Protein AF-A0A9Q1C6A9-F1 (afdb_monomer_lite)

Secondary structure (DSSP, 8-state):
--S--EEES---SSEEEETTEEEE--SSSS--PPPPSS--HHHHHHHHHHHHHTTSSEEE-SPPP----

Organism: Holothuria leucospilota (NCBI:txid206669)

Sequence (69 aa):
MCDQIHLFGFWPFDFVIDHHGSKFTPYHYYNNITKSSYHVFTKEFHSLLSLHLQGVLRLHPHKCADTPT

InterPro domains:
  IPR001675 Glycosyl transferase family 29 [PF00777] (1-56)
  IPR038578 GT29-like superfamiliy [G3DSA:3.90.1480.20] (1-65)
  IPR050943 Glycosyltransferase 29 (Sialyltransferase) [PTHR11987] (1-65)

Radius of gyration: 13.83 Å; chains: 1; bounding box: 30×25×37 Å

pLDDT: mean 90.92, std 9.34, range [50.53, 98.69]

Foldseek 3Di:
DDPAAEDDLLDQDQWDQDPVGIDGDANDPPDNDDDDPPDPSVVVVVVVVVCCVVVVHHYDPDDDDPDDD

Structure (mmCIF, N/CA/C/O backbone):
data_AF-A0A9Q1C6A9-F1
#
_entry.id   AF-A0A9Q1C6A9-F1
#
loop_
_atom_site.group_PDB
_atom_site.id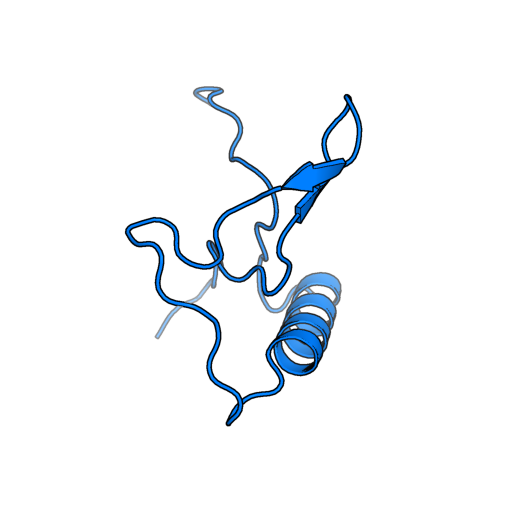
_atom_site.type_symbol
_atom_site.label_atom_id
_atom_site.label_alt_id
_atom_site.label_comp_id
_atom_site.label_asym_id
_atom_site.label_entity_id
_atom_site.label_seq_id
_atom_site.pdbx_PDB_ins_code
_atom_site.Cartn_x
_atom_site.Cartn_y
_atom_site.Cartn_z
_atom_site.occupancy
_atom_site.B_iso_or_equiv
_atom_site.auth_seq_id
_atom_site.auth_comp_id
_atom_site.auth_asym_id
_atom_site.auth_atom_id
_atom_site.pdbx_PDB_model_num
ATOM 1 N N . MET A 1 1 ? -11.845 -11.963 15.662 1.00 87.19 1 MET A N 1
ATOM 2 C CA . MET A 1 1 ? -12.016 -10.663 14.974 1.00 87.19 1 MET A CA 1
ATOM 3 C C . MET A 1 1 ? -11.044 -9.673 15.597 1.00 87.19 1 MET A C 1
ATOM 5 O O . MET A 1 1 ? -10.675 -9.898 16.743 1.00 87.19 1 MET A O 1
ATOM 9 N N . CYS A 1 2 ? -10.591 -8.660 14.854 1.00 96.19 2 CYS A N 1
ATOM 10 C CA . CYS A 1 2 ? -9.544 -7.729 15.296 1.00 96.19 2 CYS A CA 1
ATOM 11 C C . CYS A 1 2 ? -10.118 -6.334 15.568 1.00 96.19 2 CYS A C 1
ATOM 13 O O . CYS A 1 2 ? -10.899 -5.844 14.756 1.00 96.19 2 CYS A O 1
ATOM 15 N N . ASP A 1 3 ? -9.661 -5.682 16.640 1.00 97.31 3 ASP A N 1
ATOM 16 C CA . ASP A 1 3 ? -10.020 -4.289 16.954 1.00 97.31 3 ASP A CA 1
ATOM 17 C C . ASP A 1 3 ? -9.207 -3.275 16.13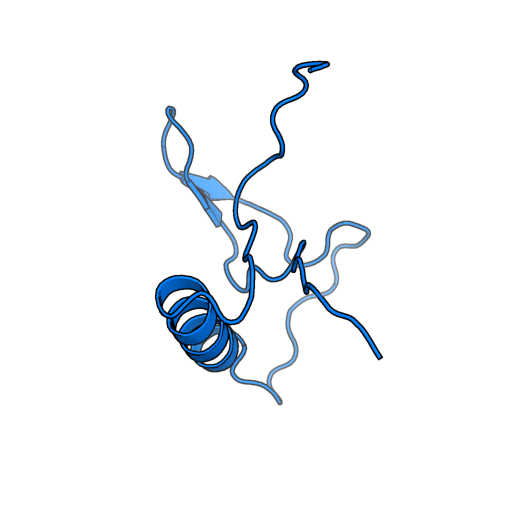3 1.00 97.31 3 ASP A C 1
ATOM 19 O O . ASP A 1 3 ? -9.642 -2.150 15.901 1.00 97.31 3 ASP A O 1
ATOM 23 N N . GLN A 1 4 ? -8.009 -3.668 15.684 1.00 97.50 4 GLN A N 1
ATOM 24 C CA . GLN A 1 4 ? -7.124 -2.865 14.840 1.00 97.50 4 GLN A CA 1
ATOM 25 C C . GLN A 1 4 ? -6.472 -3.733 13.766 1.00 97.50 4 GLN A C 1
ATOM 27 O O . GLN A 1 4 ? -6.101 -4.882 14.012 1.00 97.50 4 GLN A O 1
ATOM 32 N N . ILE A 1 5 ? -6.297 -3.159 12.574 1.00 98.06 5 ILE A N 1
ATOM 33 C CA . ILE A 1 5 ? -5.651 -3.818 11.436 1.00 98.06 5 ILE A CA 1
ATOM 34 C C . ILE A 1 5 ? -4.458 -2.975 10.990 1.00 98.06 5 ILE A C 1
ATOM 36 O O . ILE A 1 5 ? -4.601 -1.802 10.639 1.00 98.06 5 ILE A O 1
ATOM 40 N N . HIS A 1 6 ? -3.279 -3.592 10.994 1.00 97.88 6 HIS A N 1
ATOM 41 C CA . HIS A 1 6 ? -2.045 -3.026 10.460 1.00 97.88 6 HIS A CA 1
ATOM 42 C C . HIS A 1 6 ? -1.616 -3.855 9.250 1.00 97.88 6 HIS A C 1
ATOM 44 O O . HIS A 1 6 ? -1.428 -5.066 9.368 1.00 97.88 6 HIS A O 1
ATOM 50 N N . LEU A 1 7 ? -1.476 -3.210 8.095 1.00 97.88 7 LEU A N 1
ATOM 51 C CA . LEU A 1 7 ? -1.115 -3.862 6.846 1.00 97.88 7 LEU A CA 1
ATOM 52 C C . LEU A 1 7 ? 0.330 -3.538 6.466 1.00 97.88 7 LEU A C 1
ATOM 54 O O . LEU A 1 7 ? 0.698 -2.371 6.326 1.00 97.88 7 LEU A O 1
ATOM 58 N N . PHE A 1 8 ? 1.117 -4.591 6.262 1.00 96.50 8 PHE A N 1
ATOM 59 C CA . PHE A 1 8 ? 2.520 -4.542 5.856 1.00 96.50 8 PHE A CA 1
ATOM 60 C C . PHE A 1 8 ? 2.712 -5.326 4.558 1.00 96.50 8 PHE A C 1
ATOM 62 O O . PHE A 1 8 ? 1.963 -6.259 4.273 1.00 96.50 8 PHE A O 1
ATOM 69 N N . GLY A 1 9 ? 3.724 -4.957 3.772 1.00 94.25 9 GLY A N 1
ATOM 70 C CA . GLY A 1 9 ? 4.092 -5.690 2.556 1.00 94.25 9 GLY A CA 1
ATOM 71 C C . GLY A 1 9 ? 3.114 -5.543 1.386 1.00 94.25 9 GLY A C 1
ATOM 72 O O . GLY A 1 9 ? 3.318 -6.171 0.353 1.00 94.25 9 GLY A O 1
ATOM 73 N N . PHE A 1 10 ? 2.078 -4.706 1.508 1.00 95.62 10 PHE A N 1
ATOM 74 C CA . PHE A 1 10 ? 1.186 -4.393 0.394 1.00 95.62 10 PHE A CA 1
ATOM 75 C C . PHE A 1 10 ? 1.715 -3.179 -0.379 1.00 95.62 10 PHE A C 1
ATOM 77 O O . PHE A 1 10 ? 1.374 -2.033 -0.086 1.00 95.62 10 PHE A O 1
ATOM 84 N N . TRP A 1 11 ? 2.587 -3.445 -1.351 1.00 94.69 11 TRP A N 1
ATOM 85 C CA . TRP A 1 11 ? 3.244 -2.429 -2.171 1.00 94.69 11 TRP A CA 1
ATOM 86 C C . TRP A 1 11 ? 3.392 -2.934 -3.617 1.00 94.69 11 TRP A C 1
ATOM 88 O O . TRP A 1 11 ? 4.336 -3.657 -3.925 1.00 94.69 11 TRP A O 1
ATOM 98 N N . PRO A 1 12 ? 2.451 -2.610 -4.522 1.00 94.12 12 PRO A N 1
ATOM 99 C CA . PRO A 1 12 ? 2.387 -3.214 -5.856 1.00 94.12 12 PRO A CA 1
ATOM 100 C C . PRO A 1 12 ? 3.282 -2.521 -6.898 1.00 94.12 12 PRO A C 1
ATOM 102 O O . PRO A 1 12 ? 2.990 -2.576 -8.097 1.00 94.12 12 PRO A O 1
ATOM 105 N N . PHE A 1 13 ? 4.338 -1.843 -6.451 1.00 92.50 13 PHE A N 1
ATOM 106 C CA . PHE A 1 13 ? 5.250 -1.074 -7.292 1.00 92.50 13 PHE A CA 1
ATOM 107 C C . PHE A 1 13 ? 6.651 -1.688 -7.242 1.00 92.50 13 PHE A C 1
ATOM 109 O O . PHE A 1 13 ? 7.076 -2.214 -6.217 1.00 92.50 13 PHE A O 1
ATOM 116 N N . ASP A 1 14 ? 7.373 -1.605 -8.352 1.00 91.88 14 ASP A N 1
ATOM 117 C CA . ASP A 1 14 ? 8.737 -2.119 -8.527 1.00 91.88 14 ASP A CA 1
ATOM 118 C C . ASP A 1 14 ? 9.817 -1.120 -8.083 1.00 91.88 14 ASP A C 1
ATOM 120 O O . ASP A 1 14 ? 11.003 -1.292 -8.363 1.00 91.88 14 ASP A O 1
ATOM 124 N N . PHE A 1 15 ? 9.422 -0.085 -7.344 1.00 92.25 15 PHE A N 1
ATOM 125 C CA . PHE A 1 15 ? 10.323 0.889 -6.752 1.00 92.25 15 PHE A CA 1
ATOM 126 C C . PHE A 1 15 ? 9.880 1.281 -5.345 1.00 92.25 15 PHE A C 1
ATOM 128 O O . PHE A 1 15 ? 8.695 1.256 -5.028 1.00 92.25 15 PHE A O 1
ATOM 135 N N . VAL A 1 16 ? 10.828 1.696 -4.515 1.00 90.44 16 VAL A N 1
ATOM 136 C CA . VAL A 1 16 ? 10.590 2.418 -3.261 1.00 90.44 16 VAL A CA 1
ATOM 137 C C . VAL A 1 16 ? 11.132 3.834 -3.394 1.00 90.44 16 VAL A C 1
ATOM 139 O O . VAL A 1 16 ? 12.119 4.054 -4.094 1.00 90.44 16 VAL A O 1
ATOM 142 N N . ILE A 1 17 ? 10.486 4.787 -2.727 1.00 87.88 17 ILE A N 1
ATOM 143 C CA . ILE A 1 17 ? 10.957 6.171 -2.642 1.00 87.88 17 ILE A CA 1
ATOM 144 C C . ILE A 1 17 ? 11.516 6.389 -1.239 1.00 87.88 17 ILE A C 1
ATOM 146 O O . ILE A 1 17 ? 10.813 6.168 -0.251 1.00 87.88 17 ILE A O 1
ATOM 150 N N . ASP A 1 18 ? 12.766 6.827 -1.160 1.00 83.50 18 ASP A N 1
ATOM 151 C CA . ASP A 1 18 ? 13.416 7.258 0.074 1.00 83.50 18 ASP A CA 1
ATOM 152 C C . ASP A 1 18 ? 14.031 8.662 -0.087 1.00 83.50 18 ASP A C 1
ATOM 154 O O . ASP A 1 18 ? 13.836 9.344 -1.096 1.00 83.50 18 ASP A O 1
ATOM 158 N N . HIS A 1 19 ? 14.764 9.123 0.930 1.00 84.12 19 HIS A N 1
ATOM 159 C CA . HIS A 1 19 ? 15.414 10.438 0.924 1.00 84.12 19 HIS A CA 1
ATOM 160 C C . HIS A 1 19 ? 16.472 10.609 -0.182 1.00 84.12 19 HIS A C 1
ATOM 162 O O . HIS A 1 19 ? 16.839 11.740 -0.497 1.00 84.12 19 HIS A O 1
ATOM 168 N N . HIS A 1 20 ? 16.964 9.516 -0.766 1.00 85.69 20 HIS A N 1
ATOM 169 C CA . HIS A 1 20 ? 17.952 9.506 -1.843 1.00 85.69 20 HIS A CA 1
ATOM 170 C C . HIS A 1 20 ? 17.318 9.344 -3.234 1.00 85.69 20 HIS A C 1
ATOM 172 O O . HIS A 1 20 ? 18.037 9.384 -4.233 1.00 85.69 20 HIS A O 1
ATOM 178 N N . GLY A 1 21 ? 15.990 9.204 -3.318 1.00 88.75 21 GLY A N 1
ATOM 179 C CA . GLY A 1 21 ? 15.239 9.118 -4.567 1.00 88.75 21 GLY A CA 1
ATOM 180 C C . GLY A 1 21 ? 14.492 7.794 -4.729 1.00 88.75 21 GLY A C 1
ATOM 181 O O . GLY A 1 21 ? 14.050 7.185 -3.759 1.00 88.75 21 GLY A O 1
ATOM 182 N N . SER A 1 22 ? 14.302 7.373 -5.981 1.00 92.00 22 SER A N 1
ATOM 183 C CA . SER A 1 22 ? 13.622 6.119 -6.318 1.00 92.00 22 SER A CA 1
ATOM 184 C C . SER A 1 22 ? 14.633 4.992 -6.519 1.00 92.00 22 SER A C 1
ATOM 186 O O . SER A 1 22 ? 15.592 5.142 -7.281 1.00 92.00 22 SER A O 1
ATOM 188 N N . LYS A 1 23 ? 14.413 3.853 -5.861 1.00 92.38 23 LYS A N 1
ATOM 189 C CA . LYS A 1 23 ? 15.240 2.648 -5.978 1.00 92.38 23 LYS A CA 1
ATOM 190 C C . LYS A 1 23 ? 14.375 1.451 -6.348 1.00 92.38 23 LYS A C 1
ATOM 192 O O . LYS A 1 23 ? 13.312 1.265 -5.769 1.00 92.38 23 LYS A O 1
ATOM 197 N N . PHE A 1 24 ? 14.862 0.601 -7.252 1.00 92.44 24 PHE A N 1
ATOM 198 C CA . PHE A 1 24 ? 14.198 -0.659 -7.590 1.00 92.44 24 PHE A CA 1
ATOM 199 C C . PHE A 1 24 ? 13.979 -1.542 -6.349 1.00 92.44 24 PHE A C 1
ATOM 201 O O . PHE A 1 24 ? 14.893 -1.710 -5.534 1.00 92.44 24 PHE A O 1
ATOM 208 N N . THR A 1 25 ? 12.793 -2.144 -6.242 1.00 90.56 25 THR A N 1
ATOM 209 C CA . THR A 1 25 ? 12.482 -3.175 -5.246 1.00 90.56 25 THR A CA 1
ATOM 210 C C . THR A 1 25 ? 11.922 -4.426 -5.927 1.00 90.56 25 THR A C 1
ATOM 212 O O . THR A 1 25 ? 11.069 -4.309 -6.810 1.00 90.56 25 THR A O 1
ATOM 215 N N . PRO A 1 26 ? 12.351 -5.636 -5.522 1.00 91.94 26 PRO A N 1
ATOM 216 C CA . PRO A 1 26 ? 11.703 -6.869 -5.952 1.00 91.94 26 PRO A CA 1
ATOM 217 C C . PRO A 1 26 ? 10.219 -6.887 -5.571 1.00 91.94 26 PRO A C 1
ATOM 219 O O . PRO A 1 26 ? 9.826 -6.326 -4.547 1.00 91.94 26 PRO A O 1
ATOM 222 N N . TYR A 1 27 ? 9.409 -7.572 -6.381 1.00 92.19 27 TYR A N 1
ATOM 223 C CA . TYR A 1 27 ? 7.959 -7.650 -6.182 1.00 92.19 27 TYR A CA 1
ATOM 224 C C . TYR A 1 27 ? 7.564 -8.461 -4.934 1.00 92.19 27 TYR A C 1
ATOM 226 O O . TYR A 1 27 ? 6.633 -8.092 -4.224 1.00 92.19 27 TYR A O 1
ATOM 234 N N . HIS A 1 28 ? 8.281 -9.549 -4.636 1.00 93.56 28 HIS A N 1
ATOM 235 C CA . HIS A 1 28 ? 8.090 -10.341 -3.421 1.00 93.56 28 HIS A CA 1
ATOM 236 C C . HIS A 1 28 ? 9.309 -10.218 -2.503 1.00 93.56 28 HIS A C 1
ATOM 238 O O . HIS A 1 28 ? 10.448 -10.213 -2.959 1.00 93.56 28 HIS A O 1
ATOM 244 N N . TYR A 1 29 ? 9.081 -10.191 -1.188 1.00 92.00 29 TYR A N 1
ATOM 245 C CA . TYR A 1 29 ? 10.158 -10.025 -0.204 1.00 92.00 29 TYR A CA 1
ATOM 246 C C . TYR A 1 29 ? 11.075 -11.255 -0.06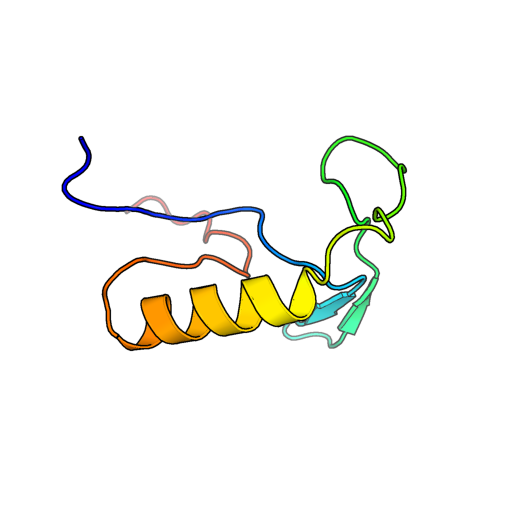0 1.00 92.00 29 TYR A C 1
ATOM 248 O O . TYR A 1 29 ? 12.166 -11.135 0.488 1.00 92.00 29 TYR A O 1
ATOM 256 N N . TYR A 1 30 ? 10.632 -12.436 -0.507 1.00 92.81 30 TYR A N 1
ATOM 257 C CA . TYR A 1 30 ? 11.333 -13.711 -0.302 1.00 92.81 30 TYR A CA 1
ATOM 258 C C . TYR A 1 30 ? 11.757 -14.409 -1.601 1.00 92.81 30 TYR A C 1
ATOM 260 O O . TYR A 1 30 ? 12.442 -15.429 -1.541 1.00 92.81 30 TYR A O 1
ATOM 268 N N . ASN A 1 31 ? 11.331 -13.921 -2.772 1.00 92.12 31 ASN A N 1
ATOM 269 C CA . ASN A 1 31 ? 11.640 -14.550 -4.057 1.00 92.12 31 ASN A CA 1
ATOM 270 C C . ASN A 1 31 ? 11.606 -13.550 -5.227 1.00 92.12 31 ASN A C 1
ATOM 272 O O . ASN A 1 31 ? 11.231 -12.392 -5.069 1.00 92.12 31 ASN A O 1
ATOM 276 N N . ASN A 1 32 ? 11.950 -14.040 -6.422 1.00 87.44 32 ASN A N 1
ATOM 277 C CA . ASN A 1 32 ? 11.998 -13.253 -7.660 1.00 87.44 32 ASN A CA 1
ATOM 278 C C . ASN A 1 32 ? 10.811 -13.525 -8.606 1.00 87.44 32 ASN A C 1
ATOM 280 O O . ASN A 1 32 ? 10.915 -13.291 -9.810 1.00 87.44 32 ASN A O 1
ATOM 284 N N . ILE A 1 33 ? 9.694 -14.057 -8.097 1.00 88.50 33 ILE A N 1
ATOM 285 C CA . ILE A 1 33 ? 8.491 -14.297 -8.906 1.00 88.50 33 ILE A CA 1
ATOM 286 C C . ILE A 1 33 ? 7.822 -12.953 -9.218 1.00 88.50 33 ILE A C 1
ATOM 288 O O . ILE A 1 33 ? 7.716 -12.084 -8.354 1.00 88.50 33 ILE A O 1
ATOM 292 N N . THR A 1 34 ? 7.365 -12.786 -10.457 1.00 84.50 34 THR A N 1
ATOM 293 C CA . THR A 1 34 ? 6.720 -11.561 -10.937 1.00 84.50 34 THR A CA 1
ATOM 294 C C . THR A 1 34 ? 5.228 -11.517 -10.600 1.00 84.50 34 THR A C 1
ATOM 296 O O . THR A 1 34 ? 4.618 -12.504 -10.185 1.00 84.50 34 THR A O 1
ATOM 299 N N . LYS A 1 35 ? 4.622 -10.337 -10.769 1.00 82.44 35 LYS A N 1
ATOM 300 C CA . LYS A 1 35 ? 3.201 -10.118 -10.490 1.00 82.44 35 LYS A CA 1
ATOM 301 C C . LYS A 1 35 ? 2.285 -10.921 -11.418 1.00 82.44 35 LYS A C 1
ATOM 303 O O . LYS A 1 35 ? 2.529 -11.025 -12.617 1.00 82.44 35 LYS A O 1
ATOM 308 N N . SER A 1 36 ? 1.184 -11.412 -10.857 1.00 83.25 36 SER A N 1
ATOM 309 C CA . SER A 1 36 ? 0.071 -11.997 -11.611 1.00 83.25 36 SER A CA 1
ATOM 310 C C . SER A 1 36 ? -0.654 -10.936 -12.450 1.00 83.25 36 SER A C 1
ATOM 312 O O . SER A 1 36 ? -0.796 -9.793 -12.013 1.00 83.25 36 SER A O 1
ATOM 314 N N . SER A 1 37 ? -1.155 -11.316 -13.628 1.00 83.62 37 SER A N 1
ATOM 315 C CA . SER A 1 37 ? -1.985 -10.456 -14.487 1.00 83.62 37 SER A CA 1
ATOM 316 C C . SER A 1 37 ? -3.484 -10.522 -14.170 1.00 83.62 37 SER A C 1
ATOM 318 O O . SER A 1 37 ? -4.254 -9.760 -14.748 1.00 83.62 37 SER A O 1
ATOM 320 N N . TYR A 1 38 ? -3.915 -11.424 -13.282 1.00 91.19 38 TYR A N 1
ATOM 321 C CA . TYR A 1 38 ? -5.333 -11.603 -12.938 1.00 91.19 38 TYR A CA 1
ATOM 322 C C . TYR A 1 38 ? -5.877 -10.502 -12.018 1.00 91.19 38 TYR A C 1
ATOM 324 O O . TYR A 1 38 ? -7.080 -10.253 -12.001 1.00 91.19 38 TYR A O 1
ATOM 332 N N . HIS A 1 39 ? -4.996 -9.832 -11.273 1.00 90.75 39 HIS A N 1
ATOM 333 C CA . HIS A 1 39 ? -5.347 -8.783 -10.320 1.00 90.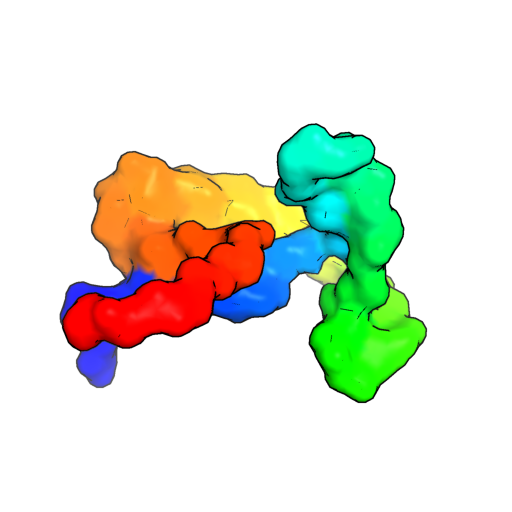75 39 HIS A CA 1
ATOM 334 C C . HIS A 1 39 ? -4.779 -7.435 -10.749 1.00 90.75 39 HIS A C 1
ATOM 336 O O . HIS A 1 39 ? -3.693 -7.343 -11.324 1.00 90.75 39 HIS A O 1
ATOM 342 N N . VAL A 1 40 ? -5.492 -6.365 -10.399 1.00 94.12 40 VAL A N 1
ATOM 343 C CA . VAL A 1 40 ? -5.013 -4.990 -10.567 1.00 94.12 40 VAL A CA 1
ATOM 344 C C . VAL A 1 40 ? -4.611 -4.456 -9.196 1.00 94.12 40 VAL A C 1
ATOM 346 O O . VAL A 1 40 ? -5.304 -3.627 -8.609 1.00 94.12 40 VAL A O 1
ATOM 349 N N . PHE A 1 41 ? -3.475 -4.936 -8.681 1.00 94.00 41 PHE A N 1
ATOM 350 C CA . PHE A 1 41 ? -3.020 -4.622 -7.320 1.00 94.00 41 PHE A CA 1
ATOM 351 C C . PHE A 1 41 ? -2.827 -3.121 -7.056 1.00 94.00 41 PHE A C 1
ATOM 353 O O . PHE A 1 41 ? -2.963 -2.673 -5.923 1.00 94.00 41 PHE A O 1
ATOM 360 N N . THR A 1 42 ? -2.579 -2.310 -8.089 1.00 94.44 42 THR A N 1
ATOM 361 C CA . THR A 1 42 ? -2.539 -0.844 -7.958 1.00 94.44 42 THR A CA 1
ATOM 362 C C . THR A 1 42 ? -3.903 -0.251 -7.591 1.00 94.44 42 THR A C 1
ATOM 364 O O . THR A 1 42 ? -3.968 0.660 -6.768 1.00 94.44 42 THR A O 1
ATOM 367 N N . LYS A 1 43 ? -5.008 -0.790 -8.130 1.00 96.50 43 LYS A N 1
ATOM 368 C CA . LYS A 1 43 ? -6.369 -0.388 -7.731 1.00 96.50 43 LYS A CA 1
ATOM 369 C C . LYS A 1 43 ? -6.687 -0.848 -6.310 1.00 96.50 43 LYS A C 1
ATOM 371 O O . LYS A 1 43 ? -7.257 -0.077 -5.547 1.00 96.50 43 LYS A O 1
ATOM 376 N N . GLU A 1 44 ? -6.280 -2.062 -5.945 1.00 97.00 44 GLU A N 1
ATOM 377 C CA . GLU A 1 44 ? -6.438 -2.574 -4.576 1.00 97.00 44 GLU A CA 1
ATOM 378 C C . GLU A 1 44 ? -5.668 -1.705 -3.569 1.00 97.00 44 GLU A C 1
ATOM 380 O O . GLU A 1 44 ? -6.219 -1.313 -2.541 1.00 97.00 44 GLU A O 1
ATOM 385 N N . PHE A 1 45 ? -4.436 -1.300 -3.902 1.00 96.94 45 PHE A N 1
ATOM 386 C CA . PHE A 1 45 ? -3.653 -0.366 -3.091 1.00 96.94 45 PHE A CA 1
ATOM 387 C C . PHE A 1 45 ? -4.357 0.986 -2.935 1.00 96.94 45 PHE A C 1
ATOM 389 O O . PHE A 1 45 ? -4.396 1.512 -1.829 1.00 96.94 45 PHE A O 1
ATOM 396 N N . HIS A 1 46 ? -4.965 1.540 -3.993 1.00 97.62 46 HIS A N 1
ATOM 397 C CA . HIS A 1 46 ? -5.746 2.779 -3.875 1.00 97.62 46 HIS A CA 1
ATOM 398 C C . HIS A 1 46 ? -6.925 2.639 -2.904 1.00 97.62 46 HIS A C 1
ATOM 400 O O . HIS A 1 46 ? -7.174 3.547 -2.110 1.00 97.62 46 HIS A O 1
ATOM 406 N N . SER A 1 47 ? -7.632 1.508 -2.926 1.00 98.38 47 SER A N 1
ATOM 407 C CA . SER A 1 47 ? -8.701 1.238 -1.959 1.00 98.38 47 SER A CA 1
ATOM 408 C C . SER A 1 47 ? -8.160 1.152 -0.530 1.00 98.38 47 SER A C 1
ATOM 410 O O . SER A 1 47 ? -8.711 1.784 0.370 1.00 98.38 47 SER A O 1
ATOM 412 N N . LEU A 1 48 ? -7.050 0.440 -0.319 1.00 98.50 48 LEU A N 1
ATOM 413 C CA . LEU A 1 48 ? -6.401 0.328 0.992 1.00 98.50 48 LEU A CA 1
ATOM 414 C C . LEU A 1 48 ? -5.875 1.675 1.499 1.00 98.50 48 LEU A C 1
ATOM 416 O O . LEU A 1 48 ? -6.020 1.982 2.679 1.00 98.50 48 LEU A O 1
ATOM 420 N N . LEU A 1 49 ? -5.322 2.504 0.613 1.00 98.12 49 LEU A N 1
ATOM 421 C CA . LEU A 1 49 ? -4.898 3.863 0.931 1.00 98.12 49 LEU A CA 1
ATOM 422 C C . LEU A 1 49 ? -6.095 4.730 1.337 1.00 98.12 49 LEU A C 1
ATOM 424 O O . LEU A 1 49 ? -6.014 5.454 2.323 1.00 98.12 49 LEU A O 1
ATOM 428 N N . SER A 1 50 ? -7.224 4.629 0.632 1.00 98.56 50 SER A N 1
ATOM 429 C CA . SER A 1 50 ? -8.446 5.341 1.016 1.00 98.56 50 SER A CA 1
ATOM 430 C C . SER A 1 50 ? -8.928 4.930 2.412 1.00 98.56 50 SER A C 1
ATOM 432 O O . SER A 1 50 ? -9.230 5.794 3.233 1.00 98.56 50 SER A O 1
ATOM 434 N N . LEU A 1 51 ? -8.930 3.629 2.718 1.00 98.69 51 LEU A N 1
ATOM 435 C CA . LEU A 1 51 ? -9.276 3.118 4.050 1.00 98.69 51 LEU A CA 1
ATOM 436 C C . LEU A 1 51 ? -8.284 3.578 5.124 1.00 98.69 51 LEU A C 1
ATOM 438 O O . LEU A 1 51 ? -8.689 3.885 6.245 1.00 98.69 51 LEU A O 1
ATOM 442 N N . HIS A 1 52 ? -6.999 3.658 4.781 1.00 98.44 52 HIS A N 1
ATOM 443 C CA . HIS A 1 52 ? -5.979 4.199 5.668 1.00 98.44 52 HIS A CA 1
ATOM 444 C C . HIS A 1 52 ? -6.233 5.670 6.009 1.00 98.44 52 HIS A C 1
ATOM 446 O O . HIS A 1 52 ? -6.237 6.037 7.183 1.00 98.44 52 HIS A O 1
ATOM 452 N N . LEU A 1 53 ? -6.514 6.491 4.996 1.00 98.31 53 LEU A N 1
ATOM 453 C CA . LEU A 1 53 ? -6.824 7.914 5.162 1.00 98.31 53 LEU A CA 1
ATOM 454 C C . LEU A 1 53 ? -8.121 8.147 5.955 1.00 98.31 53 LEU A C 1
ATOM 456 O O . LEU A 1 53 ? -8.245 9.155 6.642 1.00 98.31 53 LEU A O 1
ATOM 460 N N . GLN A 1 54 ? -9.064 7.207 5.897 1.00 98.56 54 GLN A N 1
ATOM 461 C CA . GLN A 1 54 ? -10.291 7.217 6.702 1.00 98.56 54 GLN A CA 1
ATOM 462 C C . GLN A 1 54 ? -10.091 6.687 8.135 1.00 98.56 54 GLN A C 1
ATOM 464 O O . GLN A 1 54 ? -11.030 6.700 8.925 1.00 98.56 54 GLN A O 1
ATOM 469 N 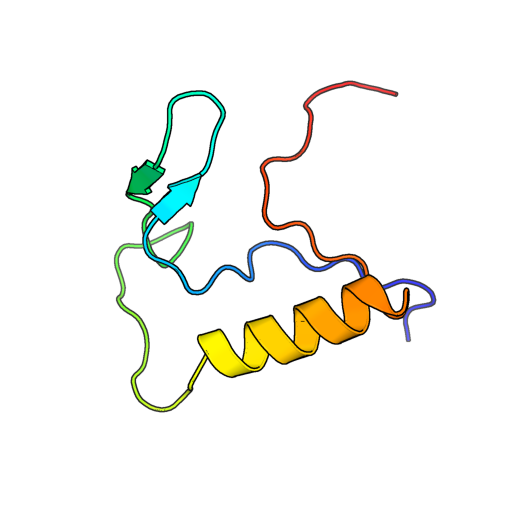N . GLY A 1 55 ? -8.898 6.195 8.485 1.00 98.12 55 GLY A N 1
ATOM 470 C CA . GLY A 1 55 ? -8.602 5.641 9.810 1.00 98.12 55 GLY A CA 1
ATOM 471 C C . GLY A 1 55 ? -9.136 4.224 10.052 1.00 98.12 55 GLY A C 1
ATOM 472 O O . GLY A 1 55 ? -9.054 3.734 11.175 1.00 98.12 55 GLY A O 1
ATOM 473 N N . VAL A 1 56 ? -9.648 3.548 9.018 1.00 98.44 56 VAL A N 1
ATOM 474 C CA . VAL A 1 56 ? -10.198 2.182 9.116 1.00 98.44 56 VAL A CA 1
ATOM 475 C C . VAL A 1 56 ? -9.088 1.145 9.313 1.00 98.44 56 VAL A C 1
ATOM 477 O O . VAL A 1 56 ? -9.266 0.159 10.025 1.00 98.44 56 VAL A O 1
ATOM 480 N N . LEU A 1 57 ? -7.929 1.361 8.687 1.00 98.25 57 LEU A N 1
ATOM 481 C CA . LEU A 1 57 ? -6.743 0.517 8.840 1.00 98.25 57 LEU A CA 1
ATOM 482 C C . LEU A 1 57 ? -5.464 1.356 8.864 1.00 98.25 57 LEU A C 1
ATOM 484 O O . LEU A 1 57 ? -5.450 2.528 8.487 1.00 98.25 57 LEU A O 1
ATOM 488 N N . ARG A 1 58 ? -4.350 0.755 9.277 1.00 98.25 58 ARG A N 1
ATOM 489 C CA . ARG A 1 58 ? -3.025 1.385 9.199 1.00 98.25 58 ARG A CA 1
ATOM 490 C C . ARG A 1 58 ? -2.184 0.714 8.127 1.0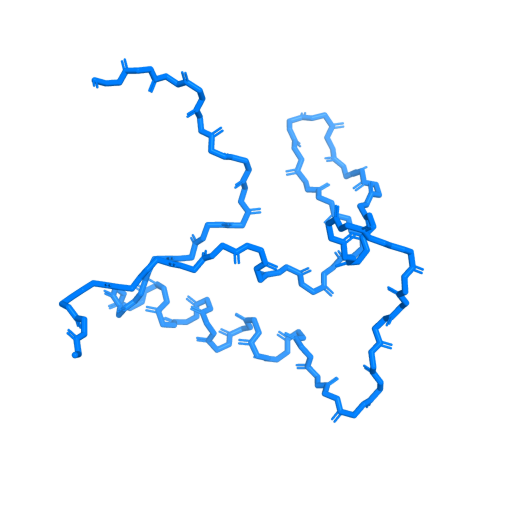0 98.25 58 ARG A C 1
ATOM 492 O O . ARG A 1 58 ? -1.789 -0.435 8.295 1.00 98.25 58 ARG A O 1
ATOM 499 N N . LEU A 1 59 ? -1.920 1.428 7.037 1.00 97.88 59 LEU A N 1
ATOM 500 C CA . LEU A 1 59 ? -1.045 0.972 5.964 1.00 97.88 59 LEU A CA 1
ATOM 501 C C . LEU A 1 59 ? 0.393 1.417 6.250 1.00 97.88 59 LEU A C 1
ATOM 503 O O . LEU A 1 59 ? 0.626 2.592 6.520 1.00 97.88 59 LEU A O 1
ATOM 507 N N . HIS A 1 60 ? 1.349 0.491 6.160 1.00 95.50 60 HIS A N 1
ATOM 508 C CA . HIS A 1 60 ? 2.779 0.752 6.369 1.00 95.50 60 HIS A CA 1
ATOM 509 C C . HIS A 1 60 ? 3.559 0.528 5.062 1.00 95.50 60 HIS A C 1
ATOM 511 O O . HIS A 1 60 ? 4.093 -0.562 4.852 1.00 95.50 60 HIS A O 1
ATOM 517 N N . PRO A 1 61 ? 3.616 1.522 4.151 1.00 91.06 61 PRO A N 1
ATOM 518 C CA . PRO A 1 61 ? 4.311 1.390 2.866 1.00 91.06 61 PRO A CA 1
ATOM 519 C C . PRO A 1 61 ? 5.823 1.681 2.948 1.00 91.06 61 PRO A C 1
ATOM 521 O O . PRO A 1 61 ? 6.512 1.655 1.933 1.00 91.06 61 PRO A O 1
ATOM 524 N N . HIS A 1 62 ? 6.347 1.961 4.142 1.00 86.81 62 HIS A N 1
ATOM 525 C CA . HIS A 1 62 ? 7.750 2.300 4.393 1.00 86.81 62 HIS A CA 1
ATOM 526 C C . HIS A 1 62 ? 8.386 1.287 5.350 1.00 86.81 62 HIS A C 1
ATOM 528 O O . HIS A 1 62 ? 7.690 0.529 6.028 1.00 86.81 62 HIS A O 1
ATOM 534 N N . LYS A 1 63 ? 9.721 1.304 5.444 1.00 84.06 63 LYS A N 1
ATOM 535 C CA . LYS A 1 63 ? 10.428 0.565 6.497 1.00 84.06 63 LYS A CA 1
ATOM 536 C C . LYS A 1 63 ? 9.999 1.079 7.873 1.00 84.06 63 LYS A C 1
ATOM 538 O O . LYS A 1 63 ? 9.862 2.287 8.064 1.00 84.06 63 LYS A O 1
ATOM 543 N N . CYS A 1 64 ? 9.812 0.165 8.821 1.00 87.50 64 CYS A N 1
ATOM 544 C CA . CYS A 1 64 ? 9.631 0.529 10.222 1.00 87.50 64 CYS A CA 1
ATOM 545 C C . CYS A 1 64 ? 10.893 1.231 10.736 1.00 87.50 64 CYS A C 1
ATOM 547 O O . CYS A 1 64 ? 12.001 0.903 10.313 1.00 87.50 64 CYS A O 1
ATOM 549 N N . ALA A 1 65 ? 10.720 2.193 11.639 1.00 82.62 65 ALA A N 1
ATOM 550 C CA . ALA A 1 65 ? 11.848 2.743 12.373 1.00 82.62 65 ALA A CA 1
ATOM 551 C C . ALA A 1 65 ? 12.357 1.693 13.372 1.00 82.62 65 ALA A C 1
ATOM 553 O O . ALA A 1 65 ? 11.552 1.059 14.053 1.00 82.62 65 ALA A O 1
ATOM 554 N N . ASP A 1 66 ? 13.676 1.547 13.483 1.00 73.25 66 ASP A N 1
ATOM 555 C CA . ASP A 1 66 ? 14.317 0.640 14.447 1.00 73.25 66 ASP A CA 1
ATOM 556 C C . ASP A 1 66 ? 14.353 1.215 15.876 1.00 73.25 66 ASP A C 1
ATOM 558 O O . ASP A 1 66 ? 15.056 0.695 16.741 1.00 73.25 66 ASP A O 1
ATOM 562 N N . THR A 1 67 ? 13.643 2.313 16.155 1.00 60.88 67 THR A N 1
ATOM 563 C CA . THR A 1 67 ? 13.686 2.946 17.473 1.00 60.88 67 THR A CA 1
ATOM 564 C C . THR A 1 67 ? 12.966 2.079 18.510 1.00 60.88 67 THR A C 1
ATOM 566 O O . THR A 1 67 ? 11.757 1.873 18.384 1.00 60.88 67 THR A O 1
ATOM 569 N N . PRO A 1 68 ? 13.656 1.621 19.572 1.00 54.41 68 PRO A N 1
ATOM 570 C CA . PRO A 1 68 ? 12.981 1.078 20.735 1.00 54.41 68 PRO A CA 1
ATOM 571 C C . PRO A 1 68 ? 12.294 2.243 21.454 1.00 54.41 68 PRO A C 1
ATOM 573 O O . PRO A 1 68 ? 12.968 3.136 21.969 1.00 54.41 68 PRO A O 1
ATOM 576 N N . THR A 1 69 ? 10.964 2.266 21.430 1.00 50.53 69 THR A N 1
ATOM 577 C CA . THR A 1 69 ? 10.148 3.057 22.366 1.00 50.53 69 THR A CA 1
ATOM 578 C C . THR A 1 69 ? 9.963 2.302 23.665 1.00 50.53 69 THR A C 1
ATOM 580 O O . THR A 1 69 ? 9.635 1.096 23.562 1.00 50.53 69 THR A O 1
#